Protein AF-A0A2T1D0I2-F1 (afdb_monomer_lite)

pLDDT: mean 83.54, std 8.83, range [46.53, 95.19]

Structure (mmCIF, N/CA/C/O backbone):
data_AF-A0A2T1D0I2-F1
#
_entry.id   AF-A0A2T1D0I2-F1
#
loop_
_atom_site.group_PDB
_atom_site.id
_atom_site.type_symbol
_atom_site.label_atom_id
_atom_site.label_alt_id
_atom_site.label_comp_id
_atom_site.label_asym_id
_atom_site.label_entity_id
_atom_site.label_seq_id
_atom_site.pdbx_PDB_ins_code
_atom_site.Cartn_x
_atom_site.Cartn_y
_atom_site.Cartn_z
_atom_site.occupancy
_atom_site.B_iso_or_equiv
_atom_site.auth_seq_id
_atom_site.auth_comp_id
_atom_site.auth_asym_id
_atom_site.auth_atom_id
_atom_site.pdbx_PDB_model_num
ATOM 1 N N . MET A 1 1 ? 21.560 18.123 -26.277 1.00 56.09 1 MET A N 1
ATOM 2 C CA . MET A 1 1 ? 20.426 18.121 -25.323 1.00 56.09 1 MET A CA 1
ATOM 3 C C . MET A 1 1 ? 19.254 17.268 -25.810 1.00 56.09 1 MET A C 1
ATOM 5 O O . MET A 1 1 ? 18.639 16.617 -24.977 1.00 56.09 1 MET A O 1
ATOM 9 N N . GLU A 1 2 ? 18.996 17.169 -27.122 1.00 60.75 2 GLU A N 1
ATOM 10 C CA . GLU A 1 2 ? 17.906 16.325 -27.649 1.00 60.75 2 GLU A CA 1
ATOM 11 C C . GLU A 1 2 ? 18.018 14.837 -27.276 1.00 60.75 2 GLU A C 1
ATOM 13 O O . GLU A 1 2 ? 17.033 14.239 -26.858 1.00 60.75 2 GLU A O 1
ATOM 18 N N . GLY A 1 3 ? 19.218 14.246 -27.310 1.00 72.81 3 GLY A N 1
ATOM 19 C CA . GLY A 1 3 ? 19.402 12.829 -26.957 1.00 72.81 3 GLY A CA 1
ATOM 20 C C . GLY A 1 3 ? 19.007 12.470 -25.516 1.00 72.81 3 GLY A C 1
ATOM 21 O O . GLY A 1 3 ? 18.500 11.377 -25.272 1.00 72.81 3 GLY A O 1
ATOM 22 N N . ILE A 1 4 ? 19.173 13.396 -24.562 1.00 73.38 4 ILE A N 1
ATOM 23 C CA . ILE A 1 4 ? 18.781 13.191 -23.156 1.00 73.38 4 ILE A CA 1
ATOM 24 C C . ILE A 1 4 ? 17.260 13.246 -23.024 1.00 73.38 4 ILE A C 1
ATOM 26 O O . ILE A 1 4 ? 16.672 12.364 -22.405 1.00 73.38 4 ILE A O 1
ATOM 30 N N . TYR A 1 5 ? 16.618 14.237 -23.650 1.00 77.19 5 TYR A N 1
ATOM 31 C CA . TYR A 1 5 ? 15.161 14.359 -23.657 1.00 77.19 5 TYR A CA 1
ATOM 32 C C . TYR A 1 5 ? 14.493 13.105 -24.237 1.00 77.19 5 TYR A C 1
ATOM 34 O O . TYR A 1 5 ? 13.597 12.539 -23.612 1.00 77.19 5 TYR A O 1
ATOM 42 N N . TRP A 1 6 ? 14.975 12.616 -25.384 1.00 76.69 6 TRP A N 1
ATOM 43 C CA . TRP A 1 6 ? 14.455 11.399 -26.009 1.00 76.69 6 TRP A CA 1
ATOM 44 C C . TRP A 1 6 ? 14.688 10.153 -25.153 1.00 76.69 6 TRP A C 1
ATOM 46 O O . TRP A 1 6 ? 13.786 9.327 -25.034 1.00 76.69 6 TRP A O 1
ATOM 56 N N . SER A 1 7 ? 15.843 10.055 -24.488 1.00 71.25 7 SER A N 1
ATOM 57 C CA . SER A 1 7 ? 16.145 8.951 -23.567 1.00 71.25 7 SER A CA 1
ATOM 58 C C . SER A 1 7 ? 15.229 8.956 -22.342 1.00 71.25 7 SER A C 1
ATOM 60 O O . SER A 1 7 ? 14.709 7.912 -21.958 1.00 71.25 7 SER A O 1
ATOM 62 N N . ILE A 1 8 ? 14.974 10.129 -21.754 1.00 72.19 8 ILE A N 1
ATOM 63 C CA . ILE A 1 8 ? 14.060 10.283 -20.614 1.00 72.19 8 ILE A CA 1
ATOM 64 C C . ILE A 1 8 ? 12.619 9.992 -21.044 1.00 72.19 8 ILE A C 1
ATOM 66 O O . ILE A 1 8 ? 11.919 9.242 -20.369 1.00 72.19 8 ILE A O 1
ATOM 70 N N . ARG A 1 9 ? 12.172 10.515 -22.192 1.00 77.31 9 ARG A N 1
ATOM 71 C CA . ARG A 1 9 ? 10.823 10.266 -22.719 1.00 77.31 9 ARG A CA 1
ATOM 72 C C . ARG A 1 9 ? 10.601 8.788 -23.040 1.00 77.31 9 ARG A C 1
ATOM 74 O O . ARG A 1 9 ? 9.553 8.241 -22.692 1.00 77.31 9 ARG A O 1
ATOM 81 N N . ALA A 1 10 ? 11.579 8.136 -23.667 1.00 72.50 10 ALA A N 1
ATOM 82 C CA . ALA A 1 10 ? 11.557 6.700 -23.925 1.00 72.50 10 ALA A CA 1
ATOM 83 C C . ALA A 1 10 ? 11.523 5.903 -22.616 1.00 72.50 10 ALA A C 1
ATOM 85 O O . ALA A 1 10 ? 10.816 4.905 -22.523 1.00 72.50 10 ALA A O 1
ATOM 86 N N . ALA A 1 11 ? 12.225 6.363 -21.581 1.00 70.06 11 ALA A N 1
ATOM 87 C CA . ALA A 1 11 ? 12.203 5.714 -20.281 1.00 70.06 11 ALA A CA 1
ATOM 88 C C . ALA A 1 11 ? 10.864 5.862 -19.556 1.00 70.06 11 ALA A C 1
ATOM 90 O O . ALA A 1 11 ? 10.343 4.877 -19.042 1.00 70.06 11 ALA A O 1
ATOM 91 N N . PHE A 1 12 ? 10.249 7.044 -19.578 1.00 71.38 12 PHE A N 1
ATOM 92 C CA . PHE A 1 12 ? 8.898 7.213 -19.048 1.00 71.38 12 PHE A CA 1
ATOM 93 C C . PHE A 1 12 ? 7.889 6.352 -19.810 1.00 71.38 12 PHE A C 1
ATOM 95 O O . PHE A 1 12 ? 7.126 5.623 -19.201 1.00 71.38 12 PHE A O 1
ATOM 102 N N . THR A 1 13 ? 7.923 6.337 -21.138 1.00 71.94 13 THR A N 1
ATOM 103 C CA . THR A 1 13 ? 6.964 5.537 -21.921 1.00 71.94 13 THR A CA 1
ATOM 104 C C . THR A 1 13 ? 7.158 4.024 -21.785 1.00 71.94 13 THR A C 1
ATOM 106 O O . THR A 1 13 ? 6.169 3.304 -21.688 1.00 71.94 13 THR A O 1
ATOM 109 N N . ASN A 1 14 ? 8.401 3.532 -21.743 1.00 67.75 14 ASN A N 1
ATOM 110 C CA . ASN A 1 14 ? 8.684 2.090 -21.754 1.00 67.75 14 ASN A CA 1
ATOM 111 C C . ASN A 1 14 ? 8.888 1.475 -20.362 1.00 67.75 14 ASN A C 1
ATOM 113 O O . ASN A 1 14 ? 8.606 0.294 -20.172 1.00 67.75 14 ASN A O 1
ATOM 117 N N . VAL A 1 15 ? 9.404 2.238 -19.395 1.00 64.88 15 VAL A N 1
ATOM 118 C CA . VAL A 1 15 ? 9.731 1.740 -18.044 1.00 64.88 15 VAL A CA 1
ATOM 119 C C . VAL A 1 15 ? 8.676 2.173 -17.026 1.00 64.88 15 VAL A C 1
ATOM 121 O O . VAL A 1 15 ? 8.333 1.399 -16.137 1.00 64.88 15 VAL A O 1
ATOM 124 N N . TYR A 1 16 ? 8.133 3.384 -17.170 1.00 65.38 16 TYR A N 1
ATOM 125 C CA . TYR A 1 16 ? 7.208 4.014 -16.224 1.00 65.38 16 TYR A CA 1
ATOM 126 C C . TYR A 1 16 ? 5.900 4.412 -16.910 1.00 65.38 16 TYR A C 1
ATOM 128 O O . TYR A 1 16 ? 5.553 5.589 -16.992 1.00 65.38 16 TYR A O 1
ATOM 136 N N . SER A 1 17 ? 5.146 3.428 -17.394 1.00 63.31 17 SER A N 1
ATOM 137 C CA . SER A 1 17 ? 3.860 3.620 -18.078 1.00 63.31 17 SER A CA 1
ATOM 138 C C . SER A 1 17 ? 2.734 4.124 -17.145 1.00 63.31 17 SER A C 1
ATOM 140 O O . SER A 1 17 ? 1.641 3.567 -17.133 1.00 63.31 17 SER A O 1
ATOM 142 N N . GLY A 1 18 ? 3.008 5.084 -16.255 1.00 70.31 18 GLY A N 1
ATOM 143 C CA . GLY A 1 18 ? 2.118 5.548 -15.183 1.00 70.31 18 GLY A CA 1
ATOM 144 C C . GLY A 1 18 ? 1.902 4.540 -14.049 1.00 70.31 18 GLY A C 1
ATOM 145 O O . GLY A 1 18 ? 1.458 4.915 -12.970 1.00 70.31 18 GLY A O 1
ATOM 146 N N . TRP A 1 19 ? 2.271 3.276 -14.256 1.00 75.25 19 TRP A N 1
ATOM 147 C CA . TRP A 1 19 ? 1.875 2.164 -13.399 1.00 75.25 19 TRP A CA 1
ATOM 148 C C . TRP A 1 19 ? 2.418 2.241 -11.970 1.00 75.25 19 TRP A C 1
ATOM 150 O O . TRP A 1 19 ? 1.686 1.985 -11.026 1.00 75.25 19 TRP A O 1
ATOM 160 N N . ILE A 1 20 ? 3.662 2.679 -11.771 1.00 74.94 20 ILE A N 1
ATOM 161 C CA . ILE A 1 20 ? 4.189 2.838 -10.409 1.00 74.94 20 ILE A CA 1
ATOM 162 C C . ILE A 1 20 ? 3.649 4.072 -9.691 1.00 74.94 20 ILE A C 1
ATOM 164 O O . ILE A 1 20 ? 3.495 4.037 -8.478 1.00 74.94 20 ILE A O 1
ATOM 168 N N . LEU A 1 21 ? 3.326 5.152 -10.413 1.00 81.44 21 LEU A N 1
ATOM 169 C CA . LEU A 1 21 ? 2.629 6.288 -9.803 1.00 81.44 21 LEU A CA 1
ATOM 170 C C . LEU A 1 21 ? 1.227 5.860 -9.370 1.00 81.44 21 LEU A C 1
ATOM 172 O O . LEU A 1 21 ? 0.780 6.239 -8.292 1.00 81.44 21 LEU A O 1
ATOM 176 N N . TRP A 1 22 ? 0.577 5.020 -10.179 1.00 86.25 22 TRP A N 1
ATOM 177 C CA . TRP A 1 22 ? -0.696 4.399 -9.844 1.00 86.25 22 TRP A CA 1
ATOM 178 C C . TRP A 1 22 ? -0.580 3.484 -8.620 1.00 86.25 22 TRP A C 1
ATOM 180 O O . TRP A 1 22 ? -1.300 3.688 -7.650 1.00 86.25 22 TRP A O 1
ATOM 190 N N . ASN A 1 23 ? 0.380 2.556 -8.587 1.00 84.00 23 ASN A N 1
ATOM 191 C CA . ASN A 1 23 ? 0.591 1.686 -7.426 1.00 84.00 23 ASN A CA 1
ATOM 192 C C . ASN A 1 23 ? 0.972 2.469 -6.170 1.00 84.00 23 ASN A C 1
ATOM 194 O O . ASN A 1 23 ? 0.470 2.167 -5.091 1.00 84.00 23 ASN A O 1
ATOM 198 N N . LEU A 1 24 ? 1.815 3.498 -6.293 1.00 84.00 24 LEU A N 1
ATOM 19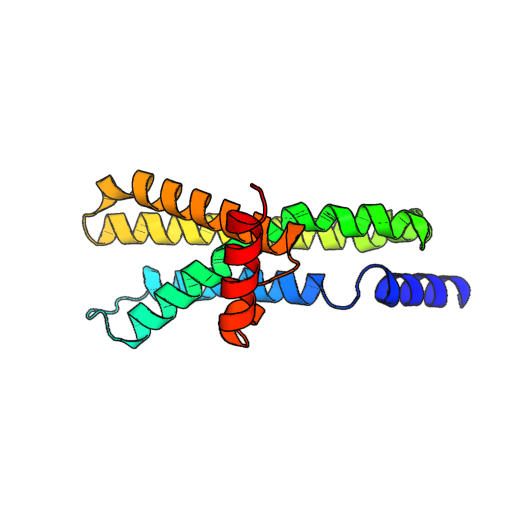9 C CA . LEU A 1 24 ? 2.164 4.371 -5.177 1.00 84.00 24 LEU A CA 1
ATOM 200 C C . LEU A 1 24 ? 0.924 5.094 -4.645 1.00 84.00 24 LEU A C 1
ATOM 202 O O . LEU A 1 24 ? 0.706 5.110 -3.438 1.00 84.00 24 LEU A O 1
ATOM 206 N N . PHE A 1 25 ? 0.075 5.629 -5.527 1.00 88.50 25 PHE A N 1
ATOM 207 C CA . PHE A 1 25 ? -1.209 6.210 -5.137 1.00 88.50 25 PHE A CA 1
ATOM 208 C C . PHE A 1 25 ? -2.090 5.192 -4.394 1.00 88.50 25 PHE A C 1
ATOM 210 O O . PHE A 1 25 ? -2.581 5.491 -3.304 1.00 88.50 25 PHE A O 1
ATOM 217 N N . LEU A 1 26 ? -2.221 3.969 -4.919 1.00 87.19 26 LEU A N 1
ATOM 218 C CA . LEU A 1 26 ? -2.974 2.892 -4.269 1.00 87.19 26 LEU A CA 1
ATOM 219 C C . LEU A 1 26 ? -2.397 2.516 -2.894 1.00 87.19 26 LEU A C 1
ATOM 221 O O . LEU A 1 26 ? -3.160 2.220 -1.978 1.00 87.19 26 LEU A O 1
ATOM 225 N N . ALA A 1 27 ? -1.074 2.569 -2.717 1.00 87.19 27 ALA A N 1
ATOM 226 C CA . ALA A 1 27 ? -0.396 2.292 -1.449 1.00 87.19 27 ALA A CA 1
ATOM 227 C C . ALA A 1 27 ? -0.623 3.368 -0.372 1.00 87.19 27 ALA A C 1
ATOM 229 O O . ALA A 1 27 ? -0.543 3.064 0.819 1.00 87.19 27 ALA A O 1
ATOM 230 N N . PHE A 1 28 ? -0.960 4.604 -0.753 1.00 89.50 28 PHE A N 1
ATOM 231 C CA . PHE A 1 28 ? -1.310 5.664 0.201 1.00 89.50 28 PHE A CA 1
ATOM 232 C C . PHE A 1 28 ? -2.741 5.547 0.749 1.00 89.50 28 PHE A C 1
ATOM 234 O O . PHE A 1 28 ? -3.008 5.992 1.869 1.00 89.50 28 PHE A O 1
ATOM 241 N N . ILE A 1 29 ? -3.658 4.922 0.007 1.00 90.69 29 ILE A N 1
ATOM 242 C CA . ILE A 1 29 ? -5.053 4.703 0.428 1.00 90.69 29 ILE A CA 1
ATOM 243 C C . ILE A 1 29 ? -5.161 3.964 1.776 1.00 90.69 29 ILE A C 1
ATOM 245 O O . ILE A 1 29 ? -5.832 4.487 2.673 1.00 90.69 29 ILE A O 1
ATOM 249 N N . PRO A 1 30 ? -4.516 2.797 1.991 1.00 89.00 30 PRO A N 1
ATOM 250 C CA . PRO A 1 30 ? -4.621 2.087 3.262 1.00 89.00 30 PRO A CA 1
ATOM 251 C C . PRO A 1 30 ? -4.033 2.897 4.422 1.00 89.00 30 PRO A C 1
ATOM 253 O O . PRO A 1 30 ? -4.591 2.873 5.515 1.00 89.00 30 PRO A O 1
ATOM 256 N N . LEU A 1 31 ? -2.983 3.693 4.194 1.00 91.00 31 LEU A N 1
ATOM 257 C CA . LEU A 1 31 ? -2.443 4.583 5.222 1.00 91.00 31 LEU A CA 1
ATOM 258 C C . LEU A 1 31 ? -3.477 5.629 5.658 1.00 91.00 31 LEU A C 1
ATOM 260 O O . LEU A 1 31 ? -3.741 5.762 6.856 1.00 91.00 31 LEU A O 1
ATOM 264 N N . ALA A 1 32 ? -4.093 6.332 4.704 1.00 91.62 32 ALA A N 1
ATOM 265 C CA . ALA A 1 32 ? -5.119 7.334 4.991 1.00 91.62 32 ALA A CA 1
ATOM 266 C C . ALA A 1 32 ? -6.324 6.718 5.723 1.00 91.62 32 ALA A C 1
ATOM 268 O O . ALA A 1 32 ? -6.791 7.255 6.734 1.00 91.62 32 ALA A O 1
ATOM 269 N N . LEU A 1 33 ? -6.778 5.546 5.267 1.00 90.25 33 LEU A N 1
ATOM 270 C CA . LEU A 1 33 ? -7.853 4.799 5.916 1.00 90.25 33 LEU A CA 1
ATOM 271 C C . LEU A 1 33 ? -7.464 4.317 7.313 1.00 90.25 33 LEU A C 1
ATOM 273 O O . LEU A 1 33 ? -8.295 4.394 8.208 1.00 90.25 33 LEU A O 1
ATOM 277 N N . SER A 1 34 ? -6.219 3.892 7.547 1.00 90.06 34 SER A N 1
ATOM 278 C CA . SER A 1 34 ? -5.763 3.471 8.878 1.00 90.06 34 SER A CA 1
ATOM 279 C C . SER A 1 34 ? -5.858 4.619 9.888 1.00 90.06 34 SER A C 1
ATOM 281 O O . SER A 1 34 ? -6.298 4.425 11.019 1.00 90.06 34 SER A O 1
ATOM 283 N N . VAL A 1 35 ? -5.517 5.844 9.476 1.00 89.06 35 VAL A N 1
ATOM 284 C CA . VAL A 1 35 ? -5.642 7.035 10.322 1.00 89.06 35 VAL A CA 1
ATOM 285 C C . VAL A 1 35 ? -7.114 7.313 10.619 1.00 89.06 35 VAL A C 1
ATOM 287 O O . VAL A 1 35 ? -7.485 7.477 11.782 1.00 89.06 35 VAL A O 1
ATOM 290 N N . TRP A 1 36 ? -7.962 7.314 9.590 1.00 89.25 36 TRP A N 1
ATOM 291 C CA . TRP A 1 36 ? -9.392 7.571 9.745 1.00 89.25 36 TRP A CA 1
ATOM 292 C C . TRP A 1 36 ? -10.106 6.496 10.586 1.00 89.25 36 TRP A C 1
ATOM 294 O O . TRP A 1 36 ? -10.863 6.840 11.492 1.00 89.25 36 TRP A O 1
ATOM 304 N N . LEU A 1 37 ? -9.831 5.210 10.360 1.00 85.75 37 LEU A N 1
ATOM 305 C CA . LEU A 1 37 ? -10.463 4.083 11.058 1.00 85.75 37 LEU A CA 1
ATOM 306 C C . LEU A 1 37 ? -10.016 3.958 12.514 1.00 85.75 37 LEU A C 1
ATOM 308 O O . LEU A 1 37 ? -10.847 3.700 13.386 1.00 85.75 37 LEU A O 1
ATOM 312 N N . TYR A 1 38 ? -8.713 4.107 12.770 1.00 83.44 38 TYR A N 1
ATOM 313 C CA . TYR A 1 38 ? -8.104 3.694 14.036 1.00 83.44 38 TYR A CA 1
ATOM 314 C C . TYR A 1 38 ? -7.789 4.856 14.980 1.00 83.44 38 TYR A C 1
ATOM 316 O O . TYR A 1 38 ? -7.767 4.661 16.199 1.00 83.44 38 TYR A O 1
ATOM 324 N N . ARG A 1 39 ? -7.579 6.075 14.459 1.00 79.06 39 ARG A N 1
ATOM 325 C CA . ARG A 1 39 ? -7.331 7.262 15.301 1.00 79.06 39 ARG A CA 1
ATOM 326 C C . ARG A 1 39 ? -8.589 8.065 15.603 1.00 79.06 39 ARG A C 1
ATOM 328 O O . ARG A 1 39 ? -8.610 8.797 16.593 1.00 79.06 39 ARG A O 1
ATOM 335 N N . SER A 1 40 ? -9.647 7.926 14.806 1.00 71.56 40 SER A N 1
ATOM 336 C CA . SER A 1 40 ? -10.899 8.627 15.080 1.00 71.56 40 SER A CA 1
ATOM 337 C C . SER A 1 40 ? -11.565 8.106 16.367 1.00 71.56 40 SER A C 1
ATOM 339 O O . SER A 1 40 ? -11.471 6.940 16.751 1.00 71.56 40 SER A O 1
ATOM 341 N N . GLN A 1 41 ? -12.225 9.002 17.102 1.00 66.19 41 GLN A N 1
ATOM 342 C CA . GLN A 1 41 ? -12.980 8.689 18.325 1.00 66.19 41 GLN A CA 1
ATOM 343 C C . GLN A 1 41 ? -14.408 8.220 17.988 1.00 66.19 41 GLN A C 1
ATOM 345 O O . GLN A 1 41 ? -15.348 8.504 18.730 1.00 66.19 41 GLN A O 1
ATOM 350 N N . VAL A 1 42 ? -14.601 7.563 16.838 1.00 63.03 42 VAL A N 1
ATOM 351 C CA . VAL A 1 42 ? -15.931 7.178 16.360 1.00 63.03 42 VAL A CA 1
ATOM 352 C C . VAL A 1 42 ? -16.538 6.177 17.351 1.00 63.03 42 VAL A C 1
ATOM 354 O O . VAL A 1 42 ? -16.083 5.044 17.479 1.00 63.03 42 VAL A O 1
ATOM 357 N N . LYS A 1 43 ? -17.558 6.630 18.093 1.00 60.34 43 LYS A N 1
ATOM 358 C CA . LYS A 1 43 ? -18.201 5.877 19.185 1.00 60.34 43 LYS A CA 1
ATOM 359 C C . LYS A 1 43 ? -19.059 4.700 18.701 1.00 60.34 43 LYS A C 1
ATOM 361 O O . LYS A 1 43 ? -19.383 3.830 19.500 1.00 60.34 43 LYS A O 1
ATOM 366 N N . SER A 1 44 ? -19.439 4.676 17.421 1.00 67.81 44 SER A N 1
ATOM 367 C CA . SER A 1 44 ? -20.322 3.664 16.830 1.00 67.81 44 SER A CA 1
ATOM 368 C C . SER A 1 44 ? -19.768 3.164 15.497 1.00 67.81 44 SER A C 1
ATOM 370 O O . SER A 1 44 ? -19.443 3.962 14.619 1.00 67.81 44 SER A O 1
ATOM 372 N N . ARG A 1 45 ? -19.680 1.839 15.337 1.00 81.19 45 ARG A N 1
ATOM 373 C CA . ARG A 1 45 ? -19.243 1.179 14.096 1.00 81.19 45 ARG A CA 1
ATOM 374 C C . ARG A 1 45 ? -20.355 1.267 13.048 1.00 81.19 45 ARG A C 1
ATOM 376 O O . ARG A 1 45 ? -21.127 0.328 12.873 1.00 81.19 45 ARG A O 1
ATOM 383 N N . SER A 1 46 ? -20.465 2.419 12.393 1.00 85.88 46 SER A N 1
ATOM 384 C CA . SER A 1 46 ? -21.429 2.638 11.313 1.00 85.88 46 SER A CA 1
ATOM 385 C C . SER A 1 46 ? -21.122 1.751 10.100 1.00 85.88 46 SER A C 1
ATOM 387 O O . SER A 1 46 ? -20.008 1.246 9.949 1.00 85.88 46 SER A O 1
ATOM 389 N N . LEU A 1 47 ? -22.094 1.598 9.195 1.00 87.50 47 LEU A N 1
ATOM 390 C CA . LEU A 1 47 ? -21.879 0.918 7.909 1.00 87.50 47 LEU A CA 1
ATOM 391 C C . LEU A 1 47 ? -20.687 1.510 7.140 1.00 87.50 47 LEU A C 1
ATOM 393 O O . LEU A 1 47 ? -19.915 0.773 6.538 1.00 87.50 47 LEU A O 1
ATOM 397 N N . LEU A 1 48 ? -20.489 2.829 7.231 1.00 87.81 48 LEU A N 1
ATOM 398 C CA . LEU A 1 48 ? -19.357 3.517 6.614 1.00 87.81 48 LEU A CA 1
ATOM 399 C C . LEU A 1 48 ? -18.012 3.072 7.207 1.00 87.81 48 LEU A C 1
ATOM 401 O O . LEU A 1 48 ? -17.041 2.929 6.469 1.00 87.81 48 LEU A O 1
ATOM 405 N N . TRP A 1 49 ? -17.948 2.822 8.520 1.00 89.31 49 TRP A N 1
ATOM 406 C CA . TRP A 1 49 ? -16.736 2.310 9.165 1.00 89.31 49 TRP A CA 1
ATOM 407 C C . TRP A 1 49 ? -16.375 0.921 8.628 1.00 89.31 49 TRP A C 1
ATOM 409 O O . TRP A 1 49 ? -15.230 0.687 8.251 1.00 89.31 49 TRP A O 1
ATOM 419 N N . TRP A 1 50 ? -17.358 0.023 8.519 1.00 89.75 50 TRP A N 1
ATOM 420 C CA . TRP A 1 50 ? -17.144 -1.318 7.964 1.00 89.75 50 TRP A CA 1
ATOM 421 C C . TRP A 1 50 ? -16.775 -1.294 6.481 1.00 89.75 50 TRP A C 1
ATOM 423 O O . TRP A 1 50 ? -15.879 -2.028 6.072 1.00 89.75 50 TRP A O 1
ATOM 433 N N . ALA A 1 51 ? -17.400 -0.416 5.692 1.00 89.50 51 ALA A N 1
ATOM 434 C CA . ALA A 1 51 ? -17.031 -0.211 4.296 1.00 89.50 51 ALA A CA 1
ATOM 435 C C . ALA A 1 51 ? -15.575 0.264 4.171 1.00 89.50 51 ALA A C 1
ATOM 437 O O . ALA A 1 51 ? -14.797 -0.314 3.416 1.00 89.50 51 ALA A O 1
ATOM 438 N N . GLY A 1 52 ? -15.166 1.257 4.965 1.00 89.94 52 GLY A N 1
ATOM 439 C CA . GLY A 1 52 ? -13.782 1.724 4.962 1.00 89.94 52 GLY A CA 1
ATOM 440 C C . GLY A 1 52 ? -12.789 0.671 5.456 1.00 89.94 52 GLY A C 1
ATOM 441 O O . GLY A 1 52 ? -11.688 0.594 4.922 1.00 89.94 52 GLY A O 1
ATOM 442 N N . PHE A 1 53 ? -13.172 -0.183 6.411 1.00 90.06 53 PHE A N 1
ATOM 443 C CA . PHE A 1 53 ? -12.351 -1.320 6.834 1.00 90.06 53 PHE A CA 1
ATOM 444 C C . PHE A 1 53 ? -12.169 -2.348 5.708 1.00 90.06 53 PHE A C 1
ATOM 446 O O . PHE A 1 53 ? -11.053 -2.805 5.472 1.00 90.06 53 PHE A O 1
ATOM 453 N N . ALA A 1 54 ? -13.231 -2.668 4.966 1.00 89.19 54 ALA A N 1
ATOM 454 C CA . ALA A 1 54 ? -13.137 -3.559 3.812 1.00 89.19 54 ALA A CA 1
ATOM 455 C C . ALA A 1 54 ? -12.203 -2.988 2.730 1.00 89.19 54 ALA A C 1
ATOM 457 O O . ALA A 1 54 ? -11.324 -3.698 2.241 1.00 89.19 54 ALA A O 1
ATOM 458 N N . VAL A 1 55 ? -12.325 -1.692 2.416 1.00 90.12 55 VAL A N 1
ATOM 459 C CA . VAL A 1 55 ? -11.423 -1.007 1.473 1.00 90.12 55 VAL A CA 1
ATOM 460 C C . VAL A 1 55 ? -9.987 -0.996 2.000 1.00 90.12 55 VAL A C 1
ATOM 462 O O . VAL A 1 55 ? -9.061 -1.271 1.244 1.00 90.12 55 VAL A O 1
ATOM 465 N N . PHE A 1 56 ? -9.784 -0.741 3.295 1.00 92.06 56 PHE A N 1
ATOM 466 C CA . PHE A 1 56 ? -8.462 -0.794 3.916 1.00 92.06 56 PHE A CA 1
ATOM 467 C C . PHE A 1 56 ? -7.800 -2.154 3.681 1.00 92.06 56 PHE A C 1
ATOM 469 O O . PHE A 1 56 ? -6.690 -2.198 3.159 1.00 92.06 56 PHE A O 1
ATOM 476 N N . ILE A 1 57 ? -8.498 -3.252 3.986 1.00 89.44 57 ILE A N 1
ATOM 477 C CA . ILE A 1 57 ? -7.980 -4.610 3.792 1.00 89.44 57 ILE A CA 1
ATOM 478 C C . ILE A 1 57 ? -7.706 -4.908 2.314 1.00 89.44 57 ILE A C 1
ATOM 480 O O . ILE A 1 57 ? -6.660 -5.466 1.995 1.00 89.44 57 ILE A O 1
ATOM 484 N N . ALA A 1 58 ? -8.605 -4.513 1.410 1.00 87.50 58 ALA A N 1
ATOM 485 C CA . ALA A 1 58 ? -8.441 -4.762 -0.019 1.00 87.50 58 ALA A CA 1
ATOM 486 C C . ALA A 1 58 ? -7.247 -4.003 -0.619 1.00 87.50 58 ALA A C 1
ATOM 488 O O . ALA A 1 58 ? -6.597 -4.518 -1.527 1.00 87.50 58 ALA A O 1
ATOM 489 N N . PHE A 1 59 ? -6.944 -2.796 -0.125 1.00 90.19 59 PHE A N 1
ATOM 490 C CA . PHE A 1 59 ? -5.889 -1.931 -0.666 1.00 90.19 59 PHE A CA 1
ATOM 491 C C . PHE A 1 59 ? -4.542 -2.064 0.047 1.00 90.19 59 PHE A C 1
ATOM 493 O O . PHE A 1 59 ? -3.517 -1.685 -0.524 1.00 90.19 59 PHE A O 1
ATOM 500 N N . LEU A 1 60 ? -4.516 -2.625 1.257 1.00 89.69 60 LEU A N 1
ATOM 501 C CA . LEU A 1 60 ? -3.295 -2.829 2.034 1.00 89.69 60 LEU A CA 1
ATOM 502 C C . LEU A 1 60 ? -2.192 -3.610 1.294 1.00 89.69 60 LEU A C 1
ATOM 504 O O . LEU A 1 60 ? -1.039 -3.196 1.417 1.00 89.69 60 LEU A O 1
ATOM 508 N N . PRO A 1 61 ? -2.486 -4.650 0.482 1.00 87.94 61 PRO A N 1
ATOM 509 C CA . PRO A 1 61 ? -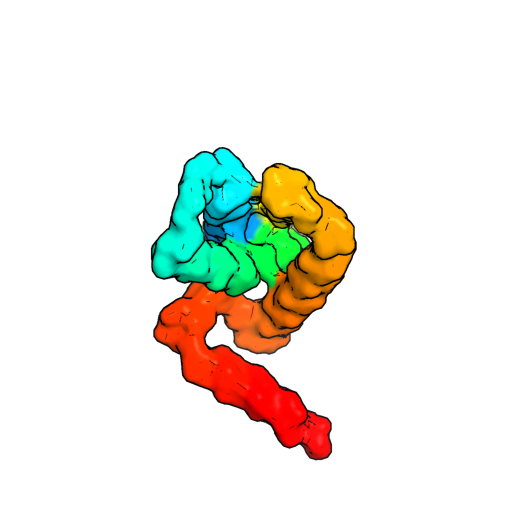1.460 -5.379 -0.260 1.00 87.94 61 PRO A CA 1
ATOM 510 C C . PRO A 1 61 ? -0.674 -4.530 -1.265 1.00 87.94 61 PRO A C 1
ATOM 512 O O . PRO A 1 61 ? 0.464 -4.884 -1.564 1.00 87.94 61 PRO A O 1
ATOM 515 N N . ASN A 1 62 ? -1.217 -3.404 -1.757 1.00 87.25 62 ASN A N 1
ATOM 516 C CA . ASN A 1 62 ? -0.489 -2.545 -2.702 1.00 87.25 62 ASN A CA 1
ATOM 517 C C . ASN A 1 62 ? 0.783 -1.968 -2.076 1.00 87.25 62 ASN A C 1
ATOM 519 O O . ASN A 1 62 ? 1.792 -1.828 -2.755 1.00 87.25 62 ASN A O 1
ATOM 523 N N . ALA A 1 63 ? 0.763 -1.670 -0.776 1.00 87.94 63 ALA A N 1
ATOM 524 C CA . ALA A 1 63 ? 1.899 -1.078 -0.082 1.00 87.94 63 ALA A CA 1
ATOM 525 C C . ALA A 1 63 ? 3.163 -1.972 -0.113 1.00 87.94 63 ALA A C 1
ATOM 527 O O . ALA A 1 63 ? 4.195 -1.511 -0.606 1.00 87.94 63 ALA A O 1
ATOM 528 N N . PRO A 1 64 ? 3.123 -3.253 0.313 1.00 86.31 64 PRO A N 1
ATOM 529 C CA . PRO A 1 64 ? 4.249 -4.168 0.137 1.00 86.31 64 PRO A CA 1
ATOM 530 C C . PRO A 1 64 ? 4.435 -4.637 -1.317 1.00 86.31 64 PRO A C 1
ATOM 532 O O . PRO A 1 64 ? 5.542 -5.030 -1.681 1.00 86.31 64 PRO A O 1
ATOM 535 N N . TYR A 1 65 ? 3.406 -4.573 -2.172 1.00 86.25 65 TYR A N 1
ATOM 536 C CA . TYR A 1 65 ? 3.531 -4.900 -3.597 1.00 86.25 65 TYR A CA 1
ATOM 537 C C . TYR A 1 65 ? 4.544 -4.003 -4.326 1.00 86.25 65 TYR A C 1
ATOM 539 O O . TYR A 1 65 ? 5.320 -4.526 -5.128 1.00 86.25 65 TYR A O 1
ATOM 547 N N . LEU A 1 66 ? 4.652 -2.713 -3.966 1.00 86.12 66 LEU A N 1
ATOM 548 C CA . LEU A 1 66 ? 5.670 -1.807 -4.528 1.00 86.12 66 LEU A CA 1
ATOM 549 C C . LEU A 1 66 ? 7.098 -2.359 -4.429 1.00 86.12 66 LEU A C 1
ATOM 551 O O . LEU A 1 66 ? 7.915 -2.106 -5.313 1.00 86.12 66 LEU A O 1
ATOM 555 N N . LEU A 1 67 ? 7.419 -3.133 -3.386 1.00 85.69 67 LEU A N 1
ATOM 556 C CA . LEU A 1 67 ? 8.740 -3.755 -3.245 1.00 85.69 67 LEU A CA 1
ATOM 557 C C . LEU A 1 67 ? 9.052 -4.677 -4.432 1.00 85.69 67 LEU A C 1
ATOM 559 O O . LEU A 1 67 ? 10.182 -4.748 -4.915 1.00 85.69 67 LEU A O 1
ATOM 563 N N . THR A 1 68 ? 8.033 -5.375 -4.924 1.00 86.94 68 THR A N 1
ATOM 564 C CA . THR A 1 68 ? 8.156 -6.330 -6.025 1.00 86.94 68 THR A CA 1
ATOM 565 C C . THR A 1 68 ? 8.225 -5.652 -7.399 1.00 86.94 68 THR A C 1
ATOM 567 O O . THR A 1 68 ? 8.685 -6.266 -8.374 1.00 86.94 68 THR A O 1
ATOM 570 N N . ASP A 1 69 ? 7.857 -4.370 -7.476 1.00 84.75 69 ASP A N 1
ATOM 571 C CA . ASP A 1 69 ? 7.857 -3.571 -8.707 1.00 84.75 69 ASP A CA 1
ATOM 572 C C . ASP A 1 69 ? 9.270 -3.245 -9.198 1.00 84.75 69 ASP A C 1
ATOM 574 O O . ASP A 1 69 ? 9.452 -2.927 -10.374 1.00 84.75 69 ASP A O 1
ATOM 578 N N . ILE A 1 70 ? 10.300 -3.461 -8.369 1.00 84.12 70 ILE A N 1
ATOM 579 C CA . ILE A 1 70 ? 11.717 -3.336 -8.753 1.00 84.12 70 ILE A CA 1
ATOM 580 C C . ILE A 1 70 ? 12.072 -4.138 -10.018 1.00 84.12 70 ILE A C 1
ATOM 582 O O . ILE A 1 70 ? 12.979 -3.783 -10.770 1.00 84.12 70 ILE A O 1
ATOM 586 N N . ILE A 1 71 ? 11.319 -5.199 -10.316 1.00 83.00 71 ILE A N 1
ATOM 587 C CA . ILE A 1 71 ? 11.501 -6.009 -11.525 1.00 83.00 71 ILE A CA 1
ATOM 588 C C . ILE A 1 71 ? 11.230 -5.204 -12.808 1.00 83.00 71 ILE A C 1
ATOM 590 O O . ILE A 1 71 ? 11.840 -5.493 -13.840 1.00 83.00 71 ILE A O 1
ATOM 594 N N . HIS A 1 72 ? 10.387 -4.169 -12.766 1.00 80.19 72 HIS A N 1
ATOM 595 C CA . HIS A 1 72 ? 10.191 -3.251 -13.892 1.00 80.19 72 HIS A CA 1
ATOM 596 C C . HIS A 1 72 ? 11.437 -2.405 -14.157 1.00 80.19 72 HIS A C 1
ATOM 598 O O . HIS A 1 72 ? 11.834 -2.259 -15.314 1.00 80.19 72 HIS A O 1
ATOM 604 N N . LEU A 1 73 ? 12.112 -1.946 -13.099 1.00 80.69 73 LEU A N 1
ATOM 605 C CA . LEU A 1 73 ? 13.384 -1.233 -13.212 1.00 80.69 73 LEU A CA 1
ATOM 606 C C . LEU A 1 73 ? 14.460 -2.116 -13.864 1.00 80.69 73 LEU A C 1
ATOM 608 O O . LEU A 1 73 ? 15.155 -1.674 -14.777 1.00 80.69 73 LEU A O 1
ATOM 612 N N . ILE A 1 74 ? 14.534 -3.392 -13.461 1.00 82.44 74 ILE A N 1
ATOM 613 C CA . ILE A 1 74 ? 15.459 -4.375 -14.048 1.00 82.44 74 ILE A CA 1
ATOM 614 C C . ILE A 1 74 ? 15.152 -4.587 -15.535 1.00 82.44 74 ILE A C 1
ATOM 616 O O . ILE A 1 74 ? 16.062 -4.534 -16.360 1.00 82.44 74 ILE A O 1
ATOM 620 N N . ARG A 1 75 ? 13.882 -4.786 -15.917 1.00 82.44 75 ARG A N 1
ATOM 621 C CA . ARG A 1 75 ? 13.499 -4.945 -17.334 1.00 82.44 75 ARG A CA 1
ATOM 622 C C . ARG A 1 75 ? 13.773 -3.687 -18.157 1.00 82.44 75 ARG A C 1
ATOM 624 O O . ARG A 1 75 ? 14.143 -3.812 -19.322 1.00 82.44 75 ARG A O 1
ATOM 631 N N . GLY A 1 76 ? 13.642 -2.504 -17.558 1.00 78.12 76 GLY A N 1
ATOM 632 C CA . GLY A 1 76 ? 13.916 -1.226 -18.211 1.00 78.12 76 GLY A CA 1
ATOM 633 C C . GLY A 1 76 ? 15.338 -1.110 -18.758 1.00 78.12 76 GLY A C 1
ATOM 634 O O . GLY A 1 76 ? 15.534 -0.480 -19.795 1.00 78.12 76 GLY A O 1
ATOM 635 N N . THR A 1 77 ? 16.311 -1.791 -18.139 1.00 82.38 77 THR A N 1
ATOM 636 C CA . THR A 1 77 ? 17.717 -1.806 -18.597 1.00 82.38 77 THR A CA 1
ATOM 637 C C . THR A 1 77 ? 17.903 -2.386 -19.999 1.00 82.38 77 THR A C 1
ATOM 639 O O . THR A 1 77 ? 18.923 -2.133 -20.632 1.00 82.38 77 THR A O 1
ATOM 642 N N . ARG A 1 78 ? 16.909 -3.121 -20.522 1.00 82.00 78 ARG A N 1
ATOM 643 C CA . ARG A 1 78 ? 16.910 -3.641 -21.898 1.00 82.00 78 ARG A CA 1
ATOM 644 C C . ARG A 1 78 ? 16.527 -2.600 -22.949 1.00 82.00 78 ARG A C 1
ATOM 646 O O . ARG A 1 78 ? 16.822 -2.803 -24.120 1.00 82.00 78 ARG A O 1
ATOM 653 N N . TYR A 1 79 ? 15.848 -1.528 -22.548 1.00 79.69 79 TYR A N 1
ATOM 654 C CA . TYR A 1 79 ? 15.247 -0.549 -23.462 1.00 79.69 79 TYR A CA 1
ATOM 655 C C . TYR A 1 79 ? 15.816 0.862 -23.289 1.00 79.69 79 TYR A C 1
ATOM 657 O O . TYR A 1 79 ? 15.684 1.696 -24.179 1.00 79.69 79 TYR A O 1
ATOM 665 N N . VAL A 1 80 ? 16.438 1.143 -22.143 1.00 80.12 80 VAL A N 1
ATOM 666 C CA . VAL A 1 80 ? 16.949 2.463 -21.768 1.00 80.12 80 VAL A CA 1
ATOM 667 C C . VAL A 1 80 ? 18.375 2.320 -21.254 1.00 80.12 80 VAL A C 1
ATOM 669 O O . VAL A 1 80 ? 18.706 1.351 -20.574 1.00 80.12 80 VAL A O 1
ATOM 672 N N . ALA A 1 81 ? 19.214 3.318 -21.534 1.00 84.75 81 ALA A N 1
ATOM 673 C CA . ALA A 1 81 ? 20.578 3.369 -21.030 1.00 84.75 81 ALA A CA 1
ATOM 674 C C . ALA A 1 81 ? 20.639 3.270 -19.493 1.00 84.75 81 ALA A C 1
ATOM 676 O O . ALA A 1 81 ? 19.948 3.995 -18.770 1.00 84.75 81 ALA A O 1
ATOM 677 N N . THR A 1 82 ? 21.532 2.414 -18.993 1.00 84.50 82 THR A N 1
ATOM 678 C CA . THR A 1 82 ? 21.658 2.080 -17.565 1.00 84.50 82 THR A CA 1
ATOM 679 C C . THR A 1 82 ? 21.900 3.298 -16.675 1.00 84.50 82 THR A C 1
ATOM 681 O O . THR A 1 82 ? 21.385 3.344 -15.563 1.00 84.50 82 THR A O 1
ATOM 684 N N . TRP A 1 83 ? 22.626 4.316 -17.151 1.00 85.25 83 TRP A N 1
ATOM 685 C CA . TRP A 1 83 ? 22.891 5.530 -16.370 1.00 85.25 83 TRP A CA 1
ATOM 686 C C . TRP A 1 83 ? 21.620 6.349 -16.097 1.00 85.25 83 TRP A C 1
ATOM 688 O O . TRP A 1 83 ? 21.484 6.913 -15.015 1.00 85.25 83 TRP A O 1
ATOM 698 N N . VAL A 1 84 ? 20.663 6.375 -17.035 1.00 83.38 84 VAL A N 1
ATOM 699 C CA . VAL A 1 84 ? 19.374 7.067 -16.851 1.00 83.38 84 VAL A CA 1
ATOM 700 C C . VAL A 1 84 ? 18.575 6.357 -15.762 1.00 83.38 84 VAL A C 1
ATOM 702 O O . VAL A 1 84 ? 18.026 6.986 -14.859 1.00 83.38 84 VAL A O 1
ATOM 705 N N . ILE A 1 85 ? 18.553 5.025 -15.825 1.00 84.25 85 ILE A N 1
ATOM 706 C CA . ILE A 1 85 ? 17.897 4.179 -14.830 1.00 84.25 85 ILE A CA 1
ATOM 707 C C . ILE A 1 85 ? 18.533 4.373 -13.455 1.00 84.25 85 ILE A C 1
ATOM 709 O O . ILE A 1 85 ? 17.819 4.628 -12.492 1.00 84.25 85 ILE A O 1
ATOM 713 N N . ALA A 1 86 ? 19.859 4.301 -13.366 1.00 86.62 86 ALA A N 1
ATOM 714 C CA . ALA A 1 86 ? 20.586 4.385 -12.107 1.00 86.62 86 ALA A CA 1
ATOM 715 C C . ALA A 1 86 ? 20.483 5.765 -11.436 1.00 86.62 86 ALA A C 1
ATOM 717 O O . ALA A 1 86 ? 20.332 5.829 -10.221 1.00 86.62 86 ALA A O 1
ATOM 718 N N . LEU A 1 87 ? 20.551 6.862 -12.199 1.00 85.75 87 LEU A N 1
ATOM 719 C CA . LEU A 1 87 ? 20.592 8.213 -11.625 1.00 85.75 87 LEU A CA 1
ATOM 720 C C . LEU A 1 87 ? 19.211 8.813 -11.350 1.00 85.75 87 LEU A C 1
ATOM 722 O O . LEU A 1 87 ? 19.073 9.587 -10.409 1.00 85.75 87 LEU A O 1
A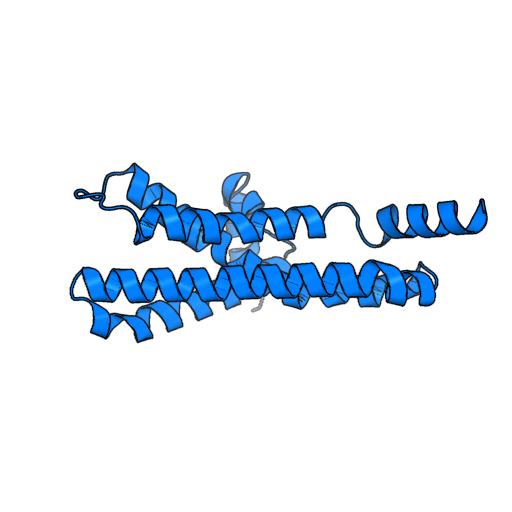TOM 726 N N . PHE A 1 88 ? 18.193 8.473 -12.144 1.00 82.81 88 PHE A N 1
ATOM 727 C CA . PHE A 1 88 ? 16.873 9.107 -12.030 1.00 82.81 88 PHE A CA 1
ATOM 728 C C . PHE A 1 88 ? 15.814 8.147 -11.498 1.00 82.81 88 PHE A C 1
ATOM 730 O O . PHE A 1 88 ? 15.086 8.465 -10.559 1.00 82.81 88 PHE A O 1
ATOM 737 N N . PHE A 1 89 ? 15.731 6.953 -12.078 1.00 81.62 89 PHE A N 1
ATOM 738 C CA . PHE A 1 89 ? 14.621 6.044 -11.813 1.00 81.62 89 PHE A CA 1
ATOM 739 C C . PHE A 1 89 ? 14.843 5.136 -10.607 1.00 81.62 89 PHE A C 1
ATOM 741 O O . PHE A 1 89 ? 13.888 4.808 -9.909 1.00 81.62 89 PHE A O 1
ATOM 748 N N . PHE A 1 90 ? 16.084 4.752 -10.327 1.00 86.50 90 PHE A N 1
ATOM 749 C CA . PHE A 1 90 ? 16.411 3.975 -9.142 1.00 86.50 90 PHE A CA 1
ATOM 750 C C . PHE A 1 90 ? 16.113 4.756 -7.850 1.00 86.50 90 PHE A C 1
ATOM 752 O O . PHE A 1 90 ? 15.355 4.226 -7.038 1.00 86.50 90 PHE A O 1
ATOM 759 N N . PRO A 1 91 ? 16.569 6.015 -7.657 1.00 89.38 91 PRO A N 1
ATOM 760 C CA . PRO A 1 91 ? 16.215 6.789 -6.466 1.00 89.38 91 PRO A CA 1
ATOM 761 C C . PRO A 1 91 ? 14.705 7.005 -6.333 1.00 89.38 91 PRO A C 1
ATOM 763 O O . PRO A 1 91 ? 14.163 6.876 -5.239 1.00 89.38 91 PRO A O 1
ATOM 766 N N . LEU A 1 92 ? 14.013 7.266 -7.448 1.00 86.00 92 LEU A N 1
ATOM 767 C CA . LEU A 1 92 ? 12.560 7.430 -7.463 1.00 86.00 92 LEU A CA 1
ATOM 768 C C . LEU A 1 92 ? 11.826 6.141 -7.050 1.00 86.00 92 LEU A C 1
ATOM 770 O O . LEU A 1 92 ? 10.920 6.200 -6.223 1.00 86.00 92 LEU A O 1
ATOM 774 N N . HIS A 1 93 ? 12.218 4.978 -7.589 1.00 87.00 93 HIS A N 1
ATOM 775 C CA . HIS A 1 93 ? 11.674 3.678 -7.168 1.00 87.00 93 HIS A CA 1
ATOM 776 C C . HIS A 1 93 ? 11.966 3.399 -5.695 1.00 87.00 93 HIS A C 1
ATOM 778 O O . HIS A 1 93 ? 11.078 2.952 -4.979 1.00 87.00 93 HIS A O 1
ATOM 784 N N . MET A 1 94 ? 13.195 3.647 -5.235 1.00 89.62 94 MET A N 1
ATOM 785 C CA . MET A 1 94 ? 13.562 3.428 -3.835 1.00 89.62 94 MET A CA 1
ATOM 786 C C . MET A 1 94 ? 12.731 4.308 -2.905 1.00 89.62 94 MET A C 1
ATOM 788 O O . MET A 1 94 ? 12.214 3.808 -1.913 1.00 89.62 94 MET A O 1
ATOM 792 N N . ALA A 1 95 ? 12.522 5.580 -3.253 1.00 89.94 95 ALA A N 1
ATOM 793 C CA . ALA A 1 95 ? 11.631 6.460 -2.504 1.00 89.94 95 ALA A CA 1
ATOM 794 C C . ALA A 1 95 ? 10.195 5.913 -2.466 1.00 89.94 95 ALA A C 1
ATOM 796 O O . ALA A 1 95 ? 9.596 5.858 -1.397 1.00 89.94 95 ALA A O 1
ATOM 797 N N . ALA A 1 96 ? 9.662 5.444 -3.598 1.00 88.31 96 ALA A N 1
ATOM 798 C CA . ALA A 1 96 ? 8.330 4.842 -3.653 1.00 88.31 96 ALA A CA 1
ATOM 799 C C . ALA A 1 96 ? 8.223 3.579 -2.777 1.00 88.31 96 ALA A C 1
ATOM 801 O O . ALA A 1 96 ? 7.254 3.430 -2.037 1.00 88.31 96 ALA A O 1
ATOM 802 N N . ILE A 1 97 ? 9.231 2.701 -2.807 1.00 89.94 97 ILE A N 1
ATOM 803 C CA . ILE A 1 97 ? 9.286 1.492 -1.972 1.00 89.94 97 ILE A CA 1
ATOM 804 C C . ILE A 1 97 ? 9.353 1.853 -0.490 1.00 89.94 97 ILE A C 1
ATOM 806 O O . ILE A 1 97 ? 8.623 1.266 0.304 1.00 89.94 97 ILE A O 1
ATOM 810 N N . LEU A 1 98 ? 10.195 2.817 -0.112 1.00 91.50 98 LEU A N 1
ATOM 811 C CA . LEU A 1 98 ? 10.310 3.268 1.275 1.00 91.50 98 LEU A CA 1
ATOM 812 C C . LEU A 1 98 ? 8.994 3.869 1.773 1.00 91.50 98 LEU A C 1
ATOM 814 O O . LEU A 1 98 ? 8.542 3.501 2.851 1.00 91.50 98 LEU A O 1
ATOM 818 N N . LEU A 1 99 ? 8.344 4.714 0.968 1.00 90.06 99 LEU A N 1
ATOM 819 C CA . LEU A 1 99 ? 7.042 5.298 1.299 1.00 90.06 99 LEU A CA 1
ATOM 820 C C . LEU A 1 99 ? 5.944 4.233 1.409 1.00 90.06 99 LEU A C 1
ATOM 822 O O . LEU A 1 99 ? 5.156 4.266 2.350 1.00 90.06 99 LEU A O 1
ATOM 826 N N . GLY A 1 100 ? 5.900 3.268 0.486 1.00 89.62 100 GLY A N 1
ATOM 827 C CA . GLY A 1 100 ? 4.962 2.144 0.549 1.00 89.62 100 GLY A CA 1
ATOM 828 C C . GLY A 1 100 ? 5.198 1.270 1.783 1.00 89.62 100 GLY A C 1
ATOM 829 O O . GLY A 1 100 ? 4.259 0.919 2.496 1.00 89.62 100 GLY A O 1
ATOM 830 N N . PHE A 1 101 ? 6.458 0.974 2.099 1.00 90.75 101 PHE A N 1
ATOM 831 C CA . PHE A 1 101 ? 6.820 0.216 3.292 1.00 90.75 101 PHE A CA 1
ATOM 832 C C . PHE A 1 101 ? 6.467 0.967 4.583 1.00 90.75 101 PHE A C 1
ATOM 834 O O . PHE A 1 101 ? 5.887 0.382 5.497 1.00 90.75 101 PHE A O 1
ATOM 841 N N . GLU A 1 102 ? 6.744 2.268 4.653 1.00 92.19 102 GLU A N 1
ATOM 842 C CA . GLU A 1 102 ? 6.362 3.110 5.786 1.00 92.19 102 GLU A CA 1
ATOM 843 C C . GLU A 1 102 ? 4.837 3.166 5.944 1.00 92.19 102 GLU A C 1
ATOM 845 O O . GLU A 1 102 ? 4.324 2.946 7.041 1.00 92.19 102 GLU A O 1
ATOM 850 N N . ALA A 1 103 ? 4.096 3.359 4.848 1.00 90.19 103 ALA A N 1
ATOM 851 C CA . ALA A 1 103 ? 2.635 3.330 4.835 1.00 90.19 103 ALA A CA 1
ATOM 852 C C . ALA A 1 103 ? 2.079 2.007 5.388 1.00 90.19 103 ALA A C 1
ATOM 854 O O . ALA A 1 103 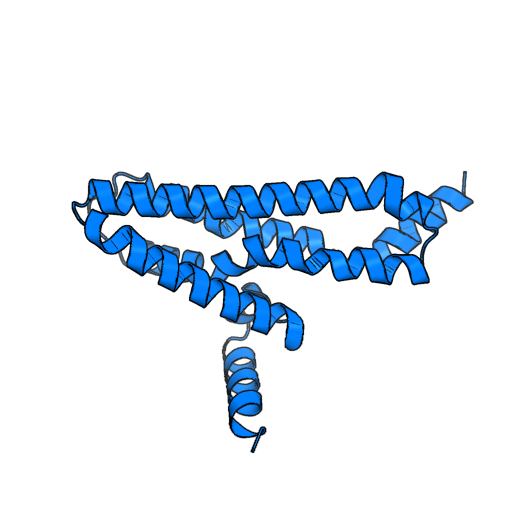? 1.132 2.012 6.184 1.00 90.19 103 ALA A O 1
ATOM 855 N N . TYR A 1 104 ? 2.693 0.881 5.018 1.00 93.38 104 TYR A N 1
ATOM 856 C CA . TYR A 1 104 ? 2.353 -0.442 5.534 1.00 93.38 104 TYR A CA 1
ATOM 857 C C . TYR A 1 104 ? 2.608 -0.555 7.045 1.00 93.38 104 TYR A C 1
ATOM 859 O O . TYR A 1 104 ? 1.702 -0.898 7.807 1.00 93.38 104 TYR A O 1
ATOM 867 N N . VAL A 1 105 ? 3.819 -0.216 7.495 1.00 93.38 105 VAL A N 1
ATOM 868 C CA . VAL A 1 105 ? 4.214 -0.306 8.909 1.00 93.38 105 VAL A CA 1
ATOM 869 C C . VAL A 1 105 ? 3.349 0.604 9.781 1.00 93.38 105 VAL A C 1
ATOM 871 O O . VAL A 1 105 ? 2.830 0.166 10.807 1.00 93.38 105 VAL A O 1
ATOM 874 N N . VAL A 1 106 ? 3.124 1.852 9.365 1.00 93.38 106 VAL A N 1
ATOM 875 C CA . VAL A 1 106 ? 2.278 2.800 10.104 1.00 93.38 106 VAL A CA 1
ATOM 876 C C . VAL A 1 106 ? 0.833 2.303 10.188 1.00 93.38 106 VAL A C 1
ATOM 878 O O . VAL A 1 106 ? 0.195 2.458 11.232 1.00 93.38 106 VAL A O 1
ATOM 881 N N . SER A 1 107 ? 0.321 1.658 9.136 1.00 92.38 107 SER A N 1
ATOM 882 C CA . SER A 1 107 ? -1.016 1.056 9.147 1.00 92.38 107 SER A CA 1
ATOM 883 C C . SER A 1 107 ? -1.136 -0.067 10.184 1.00 92.38 107 SER A C 1
ATOM 885 O O . SER A 1 107 ? -2.111 -0.089 10.939 1.00 92.38 107 SER A O 1
ATOM 887 N N . LEU A 1 108 ? -0.128 -0.943 10.282 1.00 92.88 108 LEU A N 1
ATOM 888 C CA . LEU A 1 108 ? -0.073 -1.995 11.305 1.00 92.88 108 LEU A CA 1
ATOM 889 C C . LEU A 1 108 ? 0.039 -1.424 12.722 1.00 92.88 108 LEU A C 1
ATOM 891 O O . LEU A 1 108 ? -0.687 -1.850 13.618 1.00 92.88 108 LEU A O 1
ATOM 895 N N . ILE A 1 109 ? 0.884 -0.409 12.924 1.00 93.88 109 ILE A N 1
ATOM 896 C CA . ILE A 1 109 ? 1.016 0.267 14.222 1.00 93.88 109 ILE A CA 1
ATOM 897 C C . ILE A 1 109 ? -0.325 0.882 14.645 1.00 93.88 109 ILE A C 1
ATOM 899 O O . ILE A 1 109 ? -0.740 0.737 15.797 1.00 93.88 109 ILE A O 1
ATOM 903 N N . ASN A 1 110 ? -1.030 1.544 13.721 1.00 92.75 110 ASN A N 1
ATOM 904 C CA . ASN A 1 110 ? -2.348 2.119 13.992 1.00 92.75 110 ASN A CA 1
ATOM 905 C C . ASN A 1 110 ? -3.372 1.028 14.362 1.00 92.75 110 ASN A C 1
ATOM 907 O O . ASN A 1 110 ? -4.133 1.213 15.314 1.00 92.75 110 ASN A O 1
ATOM 911 N N . GLN A 1 111 ? -3.362 -0.114 13.668 1.00 91.44 111 GLN A N 1
ATOM 912 C CA . GLN A 1 111 ? -4.208 -1.271 13.980 1.00 91.44 111 GLN A CA 1
ATOM 913 C C . GLN A 1 111 ? -3.908 -1.836 15.378 1.00 91.44 111 GLN A C 1
ATOM 915 O O . GLN A 1 111 ? -4.826 -2.007 16.183 1.00 91.44 111 GLN A O 1
ATOM 920 N N . ALA A 1 112 ? -2.637 -2.074 15.709 1.00 93.00 112 ALA A N 1
ATOM 921 C CA . ALA A 1 112 ? -2.225 -2.576 17.019 1.00 93.00 112 ALA A CA 1
ATOM 922 C C . ALA A 1 112 ? -2.606 -1.605 18.151 1.00 93.00 112 ALA A C 1
ATOM 924 O O . ALA A 1 112 ? -3.131 -2.013 19.193 1.00 93.00 112 ALA A O 1
ATOM 925 N N . PHE A 1 113 ? -2.411 -0.299 17.935 1.00 92.88 113 PHE A N 1
ATOM 926 C CA . PHE A 1 113 ? -2.825 0.734 18.884 1.00 92.88 113 PHE A CA 1
ATOM 927 C C . PHE A 1 113 ? -4.344 0.751 19.085 1.00 92.88 113 PHE A C 1
ATOM 929 O O . PHE A 1 113 ? -4.819 0.860 20.219 1.00 92.88 113 PHE A O 1
ATOM 936 N N . TYR A 1 114 ? -5.116 0.594 18.009 1.00 90.62 114 TYR A N 1
ATOM 937 C CA . TYR A 1 114 ? -6.570 0.489 18.085 1.00 90.62 114 TYR A CA 1
ATOM 938 C C . TYR A 1 114 ? -7.016 -0.728 18.893 1.00 90.62 114 TYR A C 1
ATOM 940 O O . TYR A 1 114 ? -7.828 -0.574 19.805 1.00 90.62 114 TYR A O 1
ATOM 948 N N . LEU A 1 115 ? -6.443 -1.908 18.631 1.00 91.81 115 LEU A N 1
ATOM 949 C CA . LEU A 1 115 ? -6.736 -3.127 19.390 1.00 91.81 115 LEU A CA 1
ATOM 950 C C . LEU A 1 115 ? -6.443 -2.946 20.877 1.00 91.81 115 LEU A C 1
ATOM 952 O O . LEU A 1 115 ? -7.269 -3.307 21.715 1.00 91.81 115 LEU A O 1
ATOM 956 N N . LYS A 1 116 ? -5.316 -2.311 21.216 1.00 91.69 116 LYS A N 1
ATOM 957 C CA . LYS A 1 116 ? -4.991 -1.960 22.602 1.00 91.69 116 LYS A CA 1
ATOM 958 C C . LYS A 1 116 ? -6.039 -1.039 23.221 1.00 91.69 116 LYS A C 1
ATOM 960 O O . LYS A 1 116 ? -6.497 -1.296 24.332 1.00 91.69 116 LYS A O 1
ATOM 965 N N . ARG A 1 117 ? -6.459 0.001 22.499 1.00 89.75 117 ARG A N 1
ATOM 966 C CA . ARG A 1 117 ? -7.449 0.980 22.965 1.00 89.75 117 ARG A CA 1
ATOM 967 C C . ARG A 1 117 ? -8.820 0.362 23.251 1.00 89.75 117 ARG A C 1
ATOM 969 O O . ARG A 1 117 ? -9.489 0.806 24.178 1.00 89.75 117 ARG A O 1
ATOM 976 N N . ILE A 1 118 ? -9.231 -0.645 22.483 1.00 89.88 118 ILE A N 1
ATOM 977 C CA . ILE A 1 118 ? -10.504 -1.359 22.689 1.00 89.88 118 ILE A CA 1
ATOM 978 C C . ILE A 1 118 ? -10.375 -2.591 23.603 1.00 89.88 118 ILE A C 1
ATOM 980 O O . ILE A 1 118 ? -11.330 -3.352 23.727 1.00 89.88 118 ILE A O 1
ATOM 984 N N . GLY A 1 119 ? -9.212 -2.811 24.228 1.00 91.00 119 GLY A N 1
ATOM 985 C CA . GLY A 1 119 ? -8.975 -3.924 25.157 1.00 91.00 119 GLY A CA 1
ATOM 986 C C . GLY A 1 119 ? -8.696 -5.286 24.502 1.00 91.00 119 GLY A C 1
ATOM 987 O O . GLY A 1 119 ? -8.612 -6.295 25.196 1.00 91.00 119 GLY A O 1
ATOM 988 N N . LEU A 1 120 ? -8.502 -5.338 23.182 1.00 93.69 120 LEU A N 1
ATOM 989 C CA . LEU A 1 120 ? -8.268 -6.560 22.397 1.00 93.69 120 LEU A CA 1
ATOM 990 C C . LEU A 1 120 ? -6.792 -6.771 22.016 1.00 93.69 120 LEU A C 1
ATOM 992 O O . LEU A 1 120 ? -6.491 -7.425 21.023 1.00 93.69 120 LEU A O 1
ATOM 996 N N . GLN A 1 121 ? -5.850 -6.257 22.810 1.00 94.00 121 GLN A N 1
ATOM 997 C CA . GLN A 1 121 ? -4.403 -6.368 22.540 1.00 94.00 121 GLN A CA 1
ATOM 998 C C . GLN A 1 121 ? -3.878 -7.810 22.409 1.00 94.00 121 GLN A C 1
ATOM 1000 O O . GLN A 1 121 ? -2.850 -8.034 21.781 1.00 94.00 121 GLN A O 1
ATOM 1005 N N . HIS A 1 122 ? -4.573 -8.799 22.978 1.00 92.81 122 HIS A N 1
ATOM 1006 C CA . HIS A 1 122 ? -4.211 -10.212 22.834 1.00 92.81 122 HIS A CA 1
ATOM 1007 C C . HIS A 1 122 ? -4.424 -10.738 21.401 1.00 92.81 122 HIS A C 1
ATOM 1009 O O . HIS A 1 122 ? -3.846 -11.756 21.031 1.00 92.81 122 HIS A O 1
ATOM 1015 N N . LEU A 1 123 ? -5.230 -10.044 20.587 1.00 93.88 123 LEU A N 1
ATOM 1016 C CA . LEU A 1 123 ? -5.473 -10.388 19.186 1.00 93.88 123 LEU A CA 1
ATOM 1017 C C . LEU A 1 123 ? -4.459 -9.764 18.225 1.00 93.88 123 LEU A C 1
ATOM 1019 O O . LEU A 1 123 ? -4.463 -10.139 17.057 1.00 93.88 123 LEU A O 1
ATOM 1023 N N . THR A 1 124 ? -3.591 -8.852 18.682 1.00 92.56 124 THR A N 1
ATOM 1024 C CA . THR A 1 124 ? -2.652 -8.126 17.811 1.00 92.56 124 THR A CA 1
ATOM 1025 C C . THR A 1 124 ? -1.873 -9.077 16.908 1.00 92.56 124 THR A C 1
ATOM 1027 O O . THR A 1 124 ? -1.980 -8.957 15.690 1.00 92.56 124 THR A O 1
ATOM 1030 N N . LEU A 1 125 ? -1.233 -10.101 17.484 1.00 93.69 125 LEU A N 1
ATOM 1031 C CA . LEU A 1 125 ? -0.472 -11.102 16.729 1.00 93.69 125 LEU A CA 1
ATOM 1032 C C . LEU A 1 125 ? -1.322 -11.801 15.658 1.00 93.69 125 LEU A C 1
ATOM 1034 O O . LEU A 1 125 ? -0.906 -11.913 14.510 1.00 93.69 125 LEU A O 1
ATOM 1038 N N . TRP A 1 126 ? -2.527 -12.252 16.012 1.00 94.44 126 TRP A N 1
ATOM 1039 C CA . TRP A 1 126 ? -3.414 -12.947 15.076 1.00 94.44 126 TRP A CA 1
ATOM 1040 C C . TRP A 1 126 ? -3.847 -12.047 13.925 1.00 94.44 126 TRP A C 1
ATOM 1042 O O . TRP A 1 126 ? -3.863 -12.473 12.772 1.00 94.44 126 TRP A O 1
ATOM 1052 N N . THR A 1 127 ? -4.172 -10.792 14.229 1.00 92.44 127 THR A N 1
ATOM 1053 C CA . THR A 1 127 ? -4.581 -9.833 13.205 1.00 92.44 127 THR A CA 1
ATOM 1054 C C . THR A 1 127 ? -3.417 -9.408 12.311 1.00 92.44 127 THR A C 1
ATOM 1056 O O . THR A 1 127 ? -3.626 -9.224 11.120 1.00 92.44 127 THR A O 1
ATOM 1059 N N . GLU A 1 128 ? -2.193 -9.310 12.837 1.00 93.69 128 GLU A N 1
ATOM 1060 C CA . GLU A 1 128 ? -0.988 -9.047 12.043 1.00 93.69 128 GLU A CA 1
ATOM 1061 C C . GLU A 1 128 ? -0.665 -10.225 11.121 1.00 93.69 128 GLU A C 1
ATOM 1063 O O . GLU A 1 128 ? -0.449 -10.022 9.929 1.00 93.69 128 GLU A O 1
ATOM 1068 N N . LEU A 1 129 ? -0.703 -11.462 11.631 1.00 95.19 129 LEU A N 1
ATOM 1069 C CA . LEU A 1 129 ? -0.504 -12.669 10.821 1.00 95.19 129 LEU A CA 1
ATOM 1070 C C . LEU A 1 129 ? -1.534 -12.773 9.693 1.00 95.19 129 LEU A C 1
ATOM 1072 O O . LEU A 1 129 ? -1.169 -13.063 8.552 1.00 95.19 129 LEU A O 1
ATOM 1076 N N . LEU A 1 130 ? -2.806 -12.493 9.990 1.00 93.44 130 LEU A N 1
ATOM 1077 C CA . LEU A 1 130 ? -3.857 -12.446 8.978 1.00 93.44 130 LEU A CA 1
ATOM 1078 C C . LEU A 1 130 ? -3.558 -11.372 7.928 1.00 93.44 130 LEU A C 1
ATOM 1080 O O . LEU A 1 130 ? -3.615 -11.655 6.733 1.00 93.44 130 LEU A O 1
ATOM 1084 N N . THR A 1 131 ? -3.189 -10.166 8.360 1.00 92.56 131 THR A N 1
ATOM 1085 C CA . THR A 1 131 ? -2.804 -9.074 7.464 1.00 92.56 131 THR A CA 1
ATOM 1086 C C . THR A 1 131 ? -1.631 -9.464 6.562 1.00 92.56 131 THR A C 1
ATOM 1088 O O . THR A 1 131 ? -1.698 -9.257 5.352 1.00 92.56 131 THR A O 1
ATOM 1091 N N . HIS A 1 132 ? -0.583 -10.088 7.105 1.00 93.50 132 HIS A N 1
ATOM 1092 C CA . HIS A 1 132 ? 0.543 -10.587 6.317 1.00 93.50 132 HIS A CA 1
ATOM 1093 C C . HIS A 1 132 ? 0.108 -11.641 5.292 1.00 93.50 132 HIS A C 1
ATOM 1095 O O . HIS A 1 132 ? 0.538 -11.579 4.140 1.00 93.50 132 HIS A O 1
ATOM 1101 N N . GLY A 1 133 ? -0.767 -12.574 5.681 1.00 92.81 133 GLY A N 1
ATOM 1102 C CA . GLY A 1 133 ? -1.327 -13.577 4.775 1.00 92.81 133 GLY A CA 1
ATOM 1103 C C . GLY A 1 133 ? -2.131 -12.953 3.632 1.00 92.81 133 GLY A C 1
ATOM 1104 O O . GLY A 1 133 ? -1.930 -13.303 2.471 1.00 92.81 133 GLY A O 1
ATOM 1105 N N . LEU A 1 134 ? -2.982 -11.970 3.936 1.00 90.12 134 LEU A N 1
ATOM 1106 C CA . LEU A 1 134 ? -3.758 -11.233 2.934 1.00 90.12 134 LEU A CA 1
ATOM 1107 C C . LEU A 1 134 ? -2.856 -10.429 1.992 1.00 90.12 134 LEU A C 1
ATOM 1109 O O . LEU A 1 134 ? -3.070 -10.438 0.781 1.00 90.12 134 LEU A O 1
ATOM 1113 N N . CYS A 1 135 ? -1.804 -9.798 2.517 1.00 91.06 135 CYS A N 1
ATOM 1114 C CA . CYS A 1 135 ? -0.795 -9.134 1.698 1.00 91.06 135 CYS A CA 1
ATOM 1115 C C . CYS A 1 135 ? -0.064 -10.118 0.783 1.00 91.06 135 CYS A C 1
ATOM 1117 O O . CYS A 1 135 ? 0.130 -9.810 -0.387 1.00 91.06 135 CYS A O 1
ATOM 1119 N N . ALA A 1 136 ? 0.303 -11.307 1.268 1.00 90.75 136 ALA A N 1
ATOM 1120 C CA . ALA A 1 136 ? 0.940 -12.327 0.438 1.00 90.75 136 ALA A CA 1
ATOM 1121 C C . ALA A 1 136 ? 0.032 -12.764 -0.726 1.00 90.75 136 ALA A C 1
ATOM 1123 O O . ALA A 1 136 ? 0.499 -12.861 -1.862 1.00 90.75 136 ALA A O 1
ATOM 1124 N N . ILE A 1 137 ? -1.267 -12.952 -0.465 1.00 87.81 137 ILE A N 1
ATOM 1125 C CA . ILE A 1 137 ? -2.267 -13.256 -1.500 1.00 87.81 137 ILE A CA 1
ATOM 1126 C C . ILE A 1 137 ? -2.380 -12.098 -2.496 1.00 87.81 137 ILE A C 1
ATOM 1128 O O . ILE A 1 137 ? -2.295 -12.318 -3.701 1.00 87.81 137 ILE A O 1
ATOM 1132 N N . GLY A 1 138 ? -2.527 -10.861 -2.017 1.00 87.50 138 GLY A N 1
ATOM 1133 C CA . GLY A 1 138 ? -2.636 -9.694 -2.893 1.00 87.50 138 GLY A CA 1
ATOM 1134 C C . GLY A 1 138 ? -1.387 -9.484 -3.755 1.00 87.50 138 GLY A C 1
ATOM 1135 O O . GLY A 1 138 ? -1.503 -9.226 -4.950 1.00 87.50 138 GLY A O 1
ATOM 1136 N N . ILE A 1 139 ? -0.192 -9.694 -3.193 1.00 88.38 139 ILE A N 1
ATOM 1137 C CA . ILE A 1 139 ? 1.065 -9.650 -3.949 1.00 88.38 139 ILE A CA 1
ATOM 1138 C C . ILE A 1 139 ? 1.083 -10.733 -5.026 1.00 88.38 139 ILE A C 1
ATOM 1140 O O . ILE A 1 139 ? 1.471 -10.456 -6.158 1.00 88.38 139 ILE A O 1
ATOM 1144 N N . TYR A 1 140 ? 0.660 -11.955 -4.702 1.00 87.38 140 TYR A N 1
ATOM 1145 C CA . TYR A 1 140 ? 0.558 -13.036 -5.678 1.00 87.38 140 TYR A CA 1
ATOM 1146 C C . TYR A 1 140 ? -0.385 -12.666 -6.834 1.00 87.38 140 TYR A C 1
ATOM 1148 O O . TYR A 1 140 ? 0.007 -12.757 -8.000 1.00 87.38 140 TYR A O 1
ATOM 1156 N N . LEU A 1 141 ? -1.588 -12.174 -6.526 1.00 83.56 141 LEU A N 1
ATOM 1157 C CA . LEU A 1 141 ? -2.560 -11.752 -7.536 1.00 83.56 141 LEU A CA 1
ATOM 1158 C C . LEU A 1 141 ? -1.998 -10.641 -8.436 1.00 83.56 141 LEU A C 1
ATOM 1160 O O . LEU A 1 141 ? -2.075 -10.749 -9.660 1.00 83.56 141 LEU A O 1
ATOM 1164 N N . GLY A 1 142 ? -1.332 -9.637 -7.866 1.00 82.94 142 GLY A N 1
ATOM 1165 C CA . GLY A 1 142 ? -0.691 -8.591 -8.663 1.00 82.94 142 GLY A CA 1
ATOM 1166 C C . GLY A 1 142 ? 0.489 -9.082 -9.488 1.00 82.94 142 GLY A C 1
ATOM 1167 O O . GLY A 1 142 ? 0.661 -8.692 -10.640 1.00 82.94 142 GLY A O 1
ATOM 1168 N N . ARG A 1 143 ? 1.298 -10.001 -8.960 1.00 81.75 143 ARG A N 1
ATOM 1169 C CA . ARG A 1 143 ? 2.511 -10.454 -9.648 1.00 81.75 143 ARG A CA 1
ATOM 1170 C C . ARG A 1 143 ? 2.245 -11.405 -10.797 1.00 81.75 143 ARG A C 1
ATOM 1172 O O . ARG A 1 143 ? 2.945 -11.323 -11.809 1.00 81.75 143 ARG A O 1
ATOM 1179 N N . PHE A 1 144 ? 1.295 -12.315 -10.629 1.00 78.94 144 PHE A N 1
ATOM 1180 C CA . PHE A 1 144 ? 1.037 -13.375 -11.599 1.00 78.94 144 PHE A CA 1
ATOM 1181 C C . PHE A 1 144 ? -0.143 -13.043 -12.504 1.00 78.94 144 PHE A C 1
ATOM 1183 O O . PHE A 1 144 ? -0.037 -13.223 -13.715 1.00 78.94 144 PHE A O 1
ATOM 1190 N N . HIS A 1 145 ? -1.211 -12.480 -11.941 1.00 75.81 145 HIS A N 1
ATOM 1191 C CA . HIS A 1 145 ? -2.425 -12.140 -12.685 1.00 75.81 145 HIS A CA 1
ATOM 1192 C C . HIS A 1 145 ? -2.505 -10.660 -13.082 1.00 75.81 145 HIS A C 1
ATOM 1194 O O . HIS A 1 145 ? -3.384 -10.284 -13.846 1.00 75.81 145 HIS A O 1
ATOM 1200 N N . ARG A 1 146 ? -1.552 -9.824 -12.632 1.00 78.69 146 ARG A N 1
ATOM 1201 C CA . ARG A 1 146 ? -1.497 -8.369 -12.899 1.00 78.69 146 ARG A CA 1
ATOM 1202 C C . ARG A 1 146 ? -2.700 -7.582 -12.375 1.00 78.69 146 ARG A C 1
ATOM 1204 O O . ARG A 1 146 ? -2.898 -6.449 -12.805 1.00 78.69 146 ARG A O 1
ATOM 1211 N N . PHE A 1 147 ? -3.436 -8.144 -11.419 1.00 79.19 147 PHE A N 1
ATOM 1212 C CA . PHE A 1 147 ? -4.525 -7.447 -10.742 1.00 79.19 147 PHE A CA 1
ATOM 1213 C C . PHE A 1 147 ? -4.003 -6.524 -9.645 1.00 79.19 147 PHE A C 1
ATOM 1215 O O . PHE A 1 147 ? -3.159 -6.904 -8.839 1.00 79.19 147 PHE A O 1
ATOM 1222 N N . ASN A 1 148 ? -4.547 -5.323 -9.563 1.00 80.06 148 ASN A N 1
ATOM 1223 C CA . ASN A 1 148 ? -4.381 -4.439 -8.418 1.00 80.06 148 ASN A CA 1
ATOM 1224 C C . ASN A 1 148 ? -5.732 -4.247 -7.708 1.00 80.06 148 ASN A C 1
ATOM 1226 O O . ASN A 1 148 ? -6.777 -4.707 -8.170 1.00 80.06 148 ASN A O 1
ATOM 1230 N N . SER A 1 149 ? -5.733 -3.570 -6.561 1.00 78.06 149 SER A N 1
ATOM 1231 C CA . SER A 1 149 ? -6.960 -3.426 -5.763 1.00 78.06 149 SER A CA 1
ATOM 1232 C C . SER A 1 149 ? -8.054 -2.595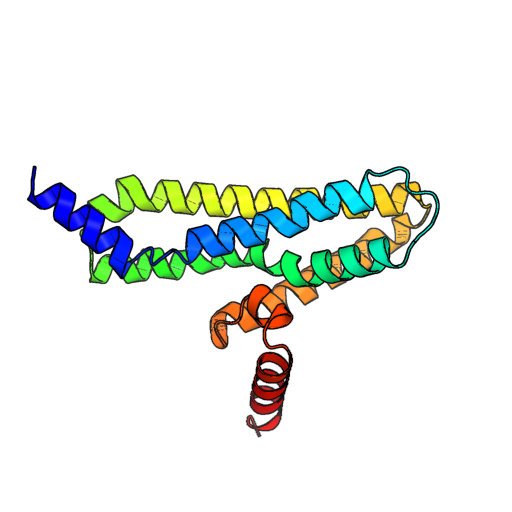 -6.435 1.00 78.06 149 SER A C 1
ATOM 1234 O O . SER A 1 149 ? -9.209 -2.706 -6.036 1.00 78.06 149 SER A O 1
ATOM 1236 N N . TRP A 1 150 ? -7.723 -1.784 -7.445 1.00 80.25 150 TRP A N 1
ATOM 1237 C CA . TRP A 1 150 ? -8.717 -1.086 -8.260 1.00 80.25 150 TRP A CA 1
ATOM 1238 C C . TRP A 1 150 ? -9.525 -2.061 -9.116 1.00 80.25 150 TRP A C 1
ATOM 1240 O O . TRP A 1 150 ? -10.740 -1.914 -9.201 1.00 80.25 150 TRP A O 1
ATOM 1250 N N . ASP A 1 151 ? -8.887 -3.102 -9.656 1.00 79.94 151 ASP A N 1
ATOM 1251 C CA . ASP A 1 151 ? -9.567 -4.124 -10.461 1.00 79.94 151 ASP A CA 1
ATOM 1252 C C . ASP A 1 151 ? -10.611 -4.882 -9.628 1.00 79.94 151 ASP A C 1
ATOM 1254 O O . ASP A 1 151 ? -11.700 -5.171 -10.109 1.00 79.94 151 ASP A O 1
ATOM 1258 N N . LEU A 1 152 ? -10.336 -5.099 -8.336 1.00 78.88 152 LEU A N 1
ATOM 1259 C CA . LEU A 1 152 ? -11.298 -5.658 -7.378 1.00 78.88 152 LEU A CA 1
ATOM 1260 C C . LEU A 1 152 ? -12.545 -4.779 -7.180 1.00 78.88 152 LEU A C 1
ATOM 1262 O O . LEU A 1 152 ? -13.604 -5.287 -6.822 1.00 78.88 152 LEU A O 1
ATOM 1266 N N . VAL A 1 153 ? -12.408 -3.462 -7.348 1.00 75.88 153 VAL A N 1
ATOM 1267 C CA . VAL A 1 153 ? -13.504 -2.495 -7.200 1.00 75.88 153 VAL A CA 1
ATOM 1268 C C . VAL A 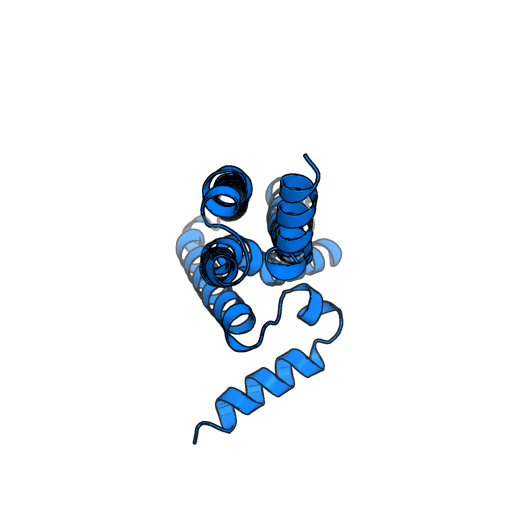1 153 ? -14.289 -2.362 -8.502 1.00 75.88 153 VAL A C 1
ATOM 1270 O O . VAL A 1 153 ? -15.510 -2.234 -8.462 1.00 75.88 153 VAL A O 1
ATOM 1273 N N . THR A 1 154 ? -13.604 -2.364 -9.646 1.00 76.94 154 THR A N 1
ATOM 1274 C CA . THR A 1 154 ? -14.234 -2.116 -10.948 1.00 76.94 154 THR A CA 1
ATOM 1275 C C . THR A 1 154 ? -14.762 -3.367 -11.629 1.00 76.94 154 THR A C 1
ATOM 1277 O O . THR A 1 154 ? -15.749 -3.270 -12.351 1.00 76.94 154 THR A O 1
ATOM 1280 N N . ASP A 1 155 ? -14.123 -4.517 -11.421 1.00 77.75 155 ASP A N 1
ATOM 1281 C CA . ASP A 1 155 ? -14.504 -5.785 -12.043 1.00 77.75 155 ASP A CA 1
ATOM 1282 C C . ASP A 1 155 ? -14.173 -6.983 -11.123 1.00 77.75 155 ASP A C 1
ATOM 1284 O O . ASP A 1 155 ? -13.232 -7.751 -11.364 1.00 77.75 155 ASP A O 1
ATOM 1288 N N . PRO A 1 156 ? -14.922 -7.140 -10.015 1.00 79.38 156 PRO A N 1
ATOM 1289 C CA . PRO A 1 156 ? -14.674 -8.206 -9.047 1.00 79.38 156 PRO A CA 1
ATOM 1290 C C . PRO A 1 156 ? -14.885 -9.606 -9.640 1.00 79.38 156 PRO A C 1
ATOM 1292 O O . PRO A 1 156 ? -14.182 -10.544 -9.254 1.00 79.38 156 PRO A O 1
ATOM 1295 N N . ASP A 1 157 ? -15.817 -9.755 -10.587 1.00 76.44 157 ASP A N 1
ATOM 1296 C CA . ASP A 1 157 ? -16.156 -11.043 -11.197 1.00 76.44 157 ASP A CA 1
ATOM 1297 C C . ASP A 1 157 ? -14.969 -11.599 -11.988 1.00 76.44 157 ASP A C 1
ATOM 1299 O O . ASP A 1 157 ? -14.615 -12.772 -11.838 1.00 76.44 157 ASP A O 1
ATOM 1303 N N . MET A 1 158 ? -14.281 -10.748 -12.758 1.00 79.81 158 MET A N 1
ATOM 1304 C CA . MET A 1 158 ? -13.082 -11.142 -13.497 1.00 79.81 158 MET A CA 1
ATOM 1305 C C . MET A 1 158 ? -11.966 -11.636 -12.565 1.00 79.81 158 MET A C 1
ATOM 1307 O O . MET A 1 158 ? -11.312 -12.645 -12.854 1.00 79.81 158 MET A O 1
ATOM 1311 N N . VAL A 1 159 ? -11.753 -10.957 -11.434 1.00 75.50 159 VAL A N 1
ATOM 1312 C CA . VAL A 1 159 ? -10.720 -11.333 -10.456 1.00 75.50 159 VAL A CA 1
ATOM 1313 C C . VAL A 1 159 ? -11.040 -12.692 -9.830 1.00 75.50 159 VAL A C 1
ATOM 1315 O O . VAL A 1 159 ? -10.164 -13.560 -9.748 1.00 75.50 159 VAL A O 1
ATOM 1318 N N . VAL A 1 160 ? -12.293 -12.907 -9.419 1.00 77.94 160 VAL A N 1
ATOM 1319 C CA . VAL A 1 160 ? -12.728 -14.153 -8.772 1.00 77.94 160 VAL A CA 1
ATOM 1320 C C . VAL A 1 160 ? -12.675 -15.326 -9.749 1.00 77.94 160 VAL A C 1
ATOM 1322 O O . VAL A 1 160 ? -12.092 -16.359 -9.419 1.00 77.94 160 VAL A O 1
ATOM 1325 N N . VAL A 1 161 ? -13.214 -15.169 -10.961 1.00 78.94 161 VAL A N 1
ATOM 1326 C CA . VAL A 1 161 ? -13.244 -16.233 -11.976 1.00 78.94 161 VAL A CA 1
ATOM 1327 C C . VAL A 1 161 ? -11.832 -16.659 -12.369 1.00 78.94 161 VAL A C 1
ATOM 1329 O O . VAL A 1 161 ? -11.539 -17.853 -12.388 1.00 78.94 161 VAL A O 1
ATOM 1332 N N . ASN A 1 162 ? -10.923 -15.712 -12.616 1.00 77.62 162 ASN A N 1
ATOM 1333 C CA . ASN A 1 162 ? -9.548 -16.045 -12.995 1.00 77.62 162 ASN A CA 1
ATOM 1334 C C . ASN A 1 162 ? -8.771 -16.713 -11.854 1.00 77.62 162 ASN A C 1
ATOM 1336 O O . ASN A 1 162 ? -8.041 -17.677 -12.089 1.00 77.62 162 ASN A O 1
ATOM 1340 N N . THR A 1 163 ? -8.978 -16.263 -10.613 1.00 77.56 163 THR A N 1
ATOM 1341 C CA . THR A 1 163 ? -8.350 -16.883 -9.437 1.00 77.56 163 THR A CA 1
ATOM 1342 C C . THR A 1 163 ? -8.868 -18.308 -9.216 1.00 77.56 163 THR A C 1
ATOM 1344 O O . THR A 1 163 ? -8.078 -19.224 -8.983 1.00 77.56 163 THR A O 1
ATOM 1347 N N . LEU A 1 164 ? -10.183 -18.528 -9.329 1.00 80.56 164 LEU A N 1
ATOM 1348 C CA . LEU A 1 164 ? -10.794 -19.853 -9.190 1.00 80.56 164 LEU A CA 1
ATOM 1349 C C . LEU A 1 164 ? -10.355 -20.805 -10.302 1.00 80.56 164 LEU A C 1
ATOM 1351 O O . LEU A 1 164 ? -10.039 -21.962 -10.017 1.00 80.56 164 LEU A O 1
ATOM 1355 N N . ASN A 1 165 ? -10.291 -20.322 -11.542 1.00 82.88 165 ASN A N 1
ATOM 1356 C CA . ASN A 1 165 ? -9.831 -21.107 -12.681 1.00 82.88 165 ASN A CA 1
ATOM 1357 C C . ASN A 1 165 ? -8.376 -21.554 -12.507 1.00 82.88 165 ASN A C 1
ATOM 1359 O O . ASN A 1 165 ? -8.081 -22.713 -12.769 1.00 82.88 165 ASN A O 1
ATOM 1363 N N . ASP A 1 166 ? -7.460 -20.713 -12.018 1.00 76.69 166 ASP A N 1
ATOM 1364 C CA . ASP A 1 166 ? -6.061 -21.131 -11.790 1.00 76.69 166 ASP A CA 1
ATOM 1365 C C . ASP A 1 166 ? -5.945 -22.190 -10.672 1.00 76.69 166 ASP A C 1
ATOM 1367 O O . ASP A 1 166 ? -5.159 -23.132 -10.772 1.00 76.69 166 ASP A O 1
ATOM 1371 N N . LEU A 1 167 ? -6.785 -22.099 -9.632 1.00 78.06 167 LEU A N 1
ATOM 1372 C CA . LEU A 1 167 ? -6.833 -23.092 -8.549 1.00 78.06 167 LEU A CA 1
ATOM 1373 C C . LEU A 1 167 ? -7.460 -24.430 -8.973 1.00 78.06 167 LEU A C 1
ATOM 1375 O O . LEU A 1 167 ? -7.103 -25.471 -8.425 1.00 78.06 167 LEU A O 1
ATOM 1379 N N . THR A 1 168 ? -8.394 -24.416 -9.927 1.00 80.56 168 THR A N 1
ATOM 1380 C CA . THR A 1 168 ? -9.104 -25.622 -10.391 1.00 80.56 168 THR A CA 1
ATOM 1381 C C . THR A 1 168 ? -8.499 -26.253 -11.644 1.00 80.56 168 THR A C 1
ATOM 1383 O O . THR A 1 168 ? -8.625 -27.463 -11.820 1.00 80.56 168 THR A O 1
ATOM 1386 N N . SER A 1 169 ? -7.812 -25.477 -12.486 1.00 72.12 169 SER A N 1
ATOM 1387 C CA . SER A 1 169 ? -7.169 -25.956 -13.720 1.00 72.12 169 SER A CA 1
ATOM 1388 C C . SER A 1 169 ? -5.796 -26.593 -13.502 1.00 72.12 169 SER A C 1
ATOM 1390 O O . SER A 1 169 ? -5.346 -27.344 -14.361 1.00 72.12 169 SER A O 1
ATOM 1392 N N . LYS A 1 170 ? -5.141 -26.369 -12.353 1.00 55.09 170 LYS A N 1
ATOM 1393 C CA . LYS A 1 170 ? -3.882 -27.040 -11.968 1.00 55.09 170 LYS A CA 1
ATOM 1394 C C . LYS A 1 170 ? -4.081 -28.466 -11.422 1.00 55.09 170 LYS A C 1
ATOM 1396 O O . LYS A 1 170 ? -3.438 -28.843 -10.442 1.00 55.09 170 LYS A O 1
ATOM 1401 N N . ARG A 1 171 ? -4.966 -29.252 -12.041 1.00 46.53 171 ARG A N 1
ATOM 1402 C CA . ARG A 1 171 ? -5.050 -30.707 -11.827 1.00 46.53 171 ARG A CA 1
ATOM 1403 C C . ARG A 1 171 ? -4.298 -31.465 -12.906 1.00 46.53 171 ARG A C 1
ATOM 1405 O O . ARG A 1 171 ? -4.471 -31.111 -14.090 1.00 46.53 171 ARG A O 1
#

Secondary structure (DSSP, 8-state):
-HHHHHHHHHHHHHH-SSHHHHHHHHHHHHHHHHHHHHHS--SS--HHHHHHHHHHHHHTTHHHHHHHTHHHHHHHTTTS-HHHIIIIIHHHHHHHHHHHHHHHHHHHHHHHHHHHHTT-GGGHHHHHHHHHHHHHHHHHIIIII---HHHHHH-HHHHHHHHHHHHHH--

Sequence (171 aa):
MEGIYWSIRAAFTNVYSGWILWNLFLAFIPLALSVWLYRSQVKSRSLLWWAGFAVFIAFLPNAPYLLTDIIHLIRGTRYVATWVIALFFFPLHMAAILLGFEAYVVSLINQAFYLKRIGLQHLTLWTELLTHGLCAIGIYLGRFHRFNSWDLVTDPDMVVVNTLNDLTSKR

Radius of gyration: 18.85 Å; chains: 1; bounding box: 45×49×53 Å

Foldseek 3Di:
DVVVVVLVVQCCVQLNVVVLVVLLVLLVLLLVLLCVQQVDPPVDCDPVSVVSVVSNLLSLLSLQLLVVSVVSLVVSVVRHPVVCSVPPVVVVSVVSNVSSVVSNVSSLVSVCNSCVVVVNNVCSVVVVVVSVVSSVVQSVCCPPVVDHSVCCVVPVPVSVVVVVCVVVVPD